Protein AF-A0A6P1D8S6-F1 (afdb_monomer_lite)

Sequence (153 aa):
MGERNWALWRLYRDDLGQPRIWPYLLAALVLIIAICGVCGLGLWGFNRVAGTTNGPGGVVDCPALSWDGQCTVTFDRRTDGATVQLAGRTVRLIGVSTETNSADFDTDSLLGWNDERFHLRVGEDYEFSGNTLELIQITPDKVILHYWPPADA

Radius of gyration: 24.69 Å; chains: 1; bounding box: 31×63×71 Å

Secondary structure (DSSP, 8-state):
--TTHHHHHHHHB-TTS-BTTHHHHHHHHHHHHHHHHHHHTTSS-B-SSTT-EEBTTEEEE--TT-TT-PEEEEEETTSTT-EEEETTEEEEEEEEETTTTEEEEEEEETTSS--EEEEEETT-EEEETTEEEEEEEE-SSEEEEEEE--TT-

pLDDT: mean 75.11, std 17.29, range [39.53, 95.38]

Structure (mmCIF, N/CA/C/O backbone):
data_AF-A0A6P1D8S6-F1
#
_entry.id   AF-A0A6P1D8S6-F1
#
loop_
_atom_site.group_PDB
_atom_site.id
_atom_site.type_symbol
_atom_site.label_atom_id
_atom_site.label_alt_id
_atom_site.label_comp_id
_atom_site.label_asym_id
_atom_site.label_entity_id
_atom_site.label_seq_id
_atom_site.pdbx_PDB_ins_code
_atom_site.Cartn_x
_atom_site.Cartn_y
_atom_site.Cartn_z
_atom_site.occupancy
_atom_site.B_iso_or_equiv
_atom_site.auth_seq_id
_atom_site.auth_comp_id
_atom_site.auth_asym_id
_atom_site.auth_atom_id
_atom_site.pdbx_PDB_model_num
ATOM 1 N N . MET A 1 1 ? -13.837 -45.745 -51.180 1.00 50.75 1 MET A N 1
ATOM 2 C CA . MET A 1 1 ? -13.001 -44.768 -50.446 1.00 50.75 1 MET A CA 1
ATOM 3 C C . MET A 1 1 ? -11.782 -44.480 -51.321 1.00 50.75 1 MET A C 1
ATOM 5 O O . MET A 1 1 ? -10.910 -45.321 -51.367 1.00 50.75 1 MET A O 1
ATOM 9 N N . GLY A 1 2 ? -11.648 -43.452 -52.153 1.00 49.34 2 GLY A N 1
ATOM 10 C CA . GLY A 1 2 ? -12.332 -42.174 -52.319 1.00 49.34 2 GLY A CA 1
ATOM 11 C C . GLY A 1 2 ? -11.252 -41.113 -52.584 1.00 49.34 2 GLY A C 1
ATOM 12 O O . GLY A 1 2 ? -10.954 -40.326 -51.693 1.00 49.34 2 GLY A O 1
ATOM 13 N N . GLU A 1 3 ? -10.626 -41.134 -53.771 1.00 54.62 3 GLU A N 1
ATOM 14 C CA . GLU A 1 3 ? -9.448 -40.323 -54.166 1.00 54.62 3 GLU A CA 1
ATOM 15 C C . GLU A 1 3 ? -9.615 -38.800 -53.986 1.00 54.62 3 GLU A C 1
ATOM 17 O O . GLU A 1 3 ? -8.636 -38.060 -53.911 1.00 54.62 3 GLU A O 1
ATOM 22 N N . ARG A 1 4 ? -10.851 -38.320 -53.814 1.00 54.59 4 ARG A N 1
ATOM 23 C CA . ARG A 1 4 ? -11.172 -36.912 -53.539 1.00 54.59 4 ARG A CA 1
ATOM 24 C C . ARG A 1 4 ? -10.614 -36.369 -52.215 1.00 54.59 4 ARG A C 1
ATOM 26 O O . ARG A 1 4 ? -10.446 -35.159 -52.101 1.00 54.59 4 ARG A O 1
ATOM 33 N N . ASN A 1 5 ? -10.277 -37.219 -51.243 1.00 57.06 5 ASN A N 1
ATOM 34 C CA . ASN A 1 5 ? -9.776 -36.756 -49.940 1.00 57.06 5 ASN A CA 1
ATOM 35 C C . ASN A 1 5 ? -8.283 -36.376 -49.942 1.00 57.06 5 ASN A C 1
ATOM 37 O O . ASN A 1 5 ? -7.834 -35.671 -49.041 1.00 57.06 5 ASN A O 1
ATOM 41 N N . TRP A 1 6 ? -7.513 -36.787 -50.955 1.00 58.12 6 TRP A N 1
ATOM 42 C CA . TRP A 1 6 ? -6.071 -36.510 -51.024 1.00 58.12 6 TRP A CA 1
ATOM 43 C C . TRP A 1 6 ? -5.743 -35.073 -51.451 1.00 58.12 6 TRP A C 1
ATOM 45 O O . TRP A 1 6 ? -4.737 -34.515 -51.012 1.00 58.12 6 TRP A O 1
ATOM 55 N N . ALA A 1 7 ? -6.602 -34.445 -52.259 1.00 59.00 7 ALA A N 1
ATOM 56 C CA . ALA A 1 7 ? -6.400 -33.069 -52.717 1.00 59.00 7 ALA A CA 1
ATOM 57 C C . ALA A 1 7 ? -6.584 -32.043 -51.584 1.00 59.00 7 ALA A C 1
ATOM 59 O O . ALA A 1 7 ? -5.803 -31.100 -51.467 1.00 59.00 7 ALA A O 1
ATOM 60 N N . LEU A 1 8 ? -7.563 -32.264 -50.700 1.00 57.47 8 LEU A N 1
ATOM 61 C CA . LEU A 1 8 ? -7.786 -31.418 -49.522 1.00 57.47 8 LEU A CA 1
ATOM 62 C C . LEU A 1 8 ? -6.645 -31.528 -48.503 1.00 57.47 8 LEU A C 1
ATOM 64 O O . LEU A 1 8 ? -6.317 -30.555 -47.831 1.00 57.47 8 LEU A O 1
ATOM 68 N N . TRP A 1 9 ? -5.996 -32.689 -48.429 1.00 55.44 9 TRP A N 1
ATOM 69 C CA . TRP A 1 9 ? -4.907 -32.926 -47.486 1.00 55.44 9 TRP A CA 1
ATOM 70 C C . TRP A 1 9 ? -3.618 -32.171 -47.845 1.00 55.44 9 TRP A C 1
ATOM 72 O O . TRP A 1 9 ? -2.913 -31.713 -46.948 1.00 55.44 9 TRP A O 1
ATOM 82 N N . ARG A 1 10 ? -3.337 -31.966 -49.143 1.00 58.00 10 ARG A N 1
ATOM 83 C CA . ARG A 1 10 ? -2.205 -31.133 -49.601 1.00 58.00 10 ARG A CA 1
ATOM 84 C C . ARG A 1 10 ? -2.434 -29.637 -49.412 1.00 58.00 10 ARG A C 1
ATOM 86 O O . ARG A 1 10 ? -1.476 -28.898 -49.252 1.00 58.00 10 ARG A O 1
ATOM 93 N N . LEU A 1 11 ? -3.685 -29.176 -49.411 1.00 55.84 11 LEU A N 1
ATOM 94 C CA . LEU A 1 11 ? -3.985 -27.763 -49.151 1.00 55.84 11 LEU A CA 1
ATOM 95 C C . LEU A 1 11 ? -3.699 -27.360 -47.697 1.00 55.84 11 LEU A C 1
ATOM 97 O O . LEU A 1 11 ? -3.511 -26.177 -47.424 1.00 55.84 11 LEU A O 1
ATOM 101 N N . TYR A 1 12 ? -3.649 -28.330 -46.779 1.00 50.38 12 TYR A N 1
ATOM 102 C CA . TYR A 1 12 ? -3.510 -28.089 -45.343 1.00 50.38 12 TYR A CA 1
ATOM 103 C C . TYR A 1 12 ? -2.078 -28.231 -44.806 1.00 50.38 12 TYR A C 1
ATOM 105 O O . TYR A 1 12 ? -1.816 -27.797 -43.685 1.00 50.38 12 TYR A O 1
ATOM 113 N N . ARG A 1 13 ? -1.155 -28.823 -45.574 1.00 53.72 13 ARG A N 1
ATOM 114 C CA . ARG A 1 13 ? 0.221 -29.125 -45.156 1.00 53.72 13 ARG A CA 1
ATOM 115 C C . ARG A 1 13 ? 1.224 -28.642 -46.191 1.00 53.72 13 ARG A C 1
ATOM 117 O O . ARG A 1 13 ? 1.073 -28.953 -47.366 1.00 53.72 13 ARG A O 1
ATOM 124 N N . ASP A 1 14 ? 2.257 -27.943 -45.739 1.00 59.09 14 ASP A N 1
ATOM 125 C CA . ASP A 1 14 ? 3.431 -27.670 -46.573 1.00 59.09 14 ASP A CA 1
ATOM 126 C C . ASP A 1 14 ? 4.323 -28.918 -46.690 1.00 59.09 14 ASP A C 1
ATOM 128 O O . ASP A 1 14 ? 4.121 -29.898 -45.966 1.00 59.09 14 ASP A O 1
ATOM 132 N N . ASP A 1 15 ? 5.326 -28.888 -47.576 1.00 59.62 15 ASP A N 1
ATOM 133 C CA . ASP A 1 15 ? 6.232 -30.017 -47.876 1.00 59.62 15 ASP A CA 1
ATOM 134 C C . ASP A 1 15 ? 6.965 -30.587 -46.640 1.00 59.62 15 ASP A C 1
ATOM 136 O O . ASP A 1 15 ? 7.456 -31.713 -46.661 1.00 59.62 15 ASP A O 1
ATOM 140 N N . LEU A 1 16 ? 6.983 -29.843 -45.527 1.00 59.81 16 LEU A N 1
ATOM 141 C CA . LEU A 1 16 ? 7.539 -30.249 -44.229 1.00 59.81 16 LEU A CA 1
ATOM 142 C C . LEU A 1 16 ? 6.519 -30.923 -43.291 1.00 59.81 16 LEU A C 1
ATOM 144 O O . LEU A 1 16 ? 6.825 -31.220 -42.139 1.00 59.81 16 LEU A O 1
ATOM 148 N N . GLY A 1 17 ? 5.285 -31.142 -43.744 1.00 61.41 17 GLY A N 1
ATOM 149 C CA . GLY A 1 17 ? 4.233 -31.782 -42.961 1.00 61.41 17 GLY A CA 1
ATOM 150 C C . GLY A 1 17 ? 3.623 -30.909 -41.856 1.00 61.41 17 GLY A C 1
ATOM 151 O O . GLY A 1 17 ? 2.809 -31.412 -41.079 1.00 61.41 17 GLY A O 1
ATOM 152 N N . GLN A 1 18 ? 3.964 -29.619 -41.794 1.00 58.44 18 GLN A N 1
ATOM 153 C CA . GLN A 1 18 ? 3.389 -28.681 -40.830 1.00 58.44 18 GLN A CA 1
ATOM 154 C C . GLN A 1 18 ? 2.091 -28.052 -41.353 1.00 58.44 18 GLN A C 1
ATOM 156 O O . GLN A 1 18 ? 1.984 -27.759 -42.548 1.00 58.44 18 GLN A O 1
ATOM 161 N N . PRO A 1 19 ? 1.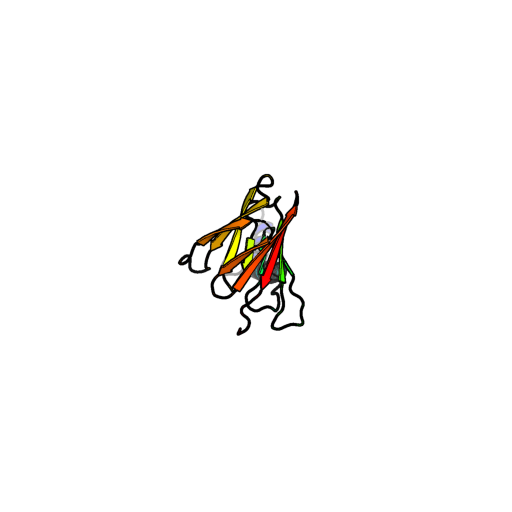084 -27.852 -40.483 1.00 60.44 19 PRO A N 1
ATOM 162 C CA . PRO A 1 19 ? -0.147 -27.191 -40.875 1.00 60.44 19 PRO A CA 1
ATOM 163 C C . PRO A 1 19 ? 0.133 -25.721 -41.215 1.00 60.44 19 PRO A C 1
ATOM 165 O O . PRO A 1 19 ? 0.686 -24.996 -40.390 1.00 60.44 19 PRO A O 1
ATOM 168 N N . ARG A 1 20 ? -0.317 -25.254 -42.389 1.00 62.94 20 ARG A N 1
ATOM 169 C CA . ARG A 1 20 ? -0.162 -23.858 -42.879 1.00 62.94 20 ARG A CA 1
ATOM 170 C C . ARG A 1 20 ? -0.671 -22.768 -41.927 1.00 62.94 20 ARG A C 1
ATOM 172 O O . ARG A 1 20 ? -0.422 -21.585 -42.134 1.00 62.94 20 ARG A O 1
ATOM 179 N N . ILE A 1 21 ? -1.403 -23.158 -40.889 1.00 67.81 21 ILE A N 1
ATOM 180 C CA . ILE A 1 21 ? -1.976 -22.275 -39.871 1.00 67.81 21 ILE A CA 1
ATOM 181 C C . ILE A 1 21 ? -0.933 -21.863 -38.812 1.00 67.81 21 ILE A C 1
ATOM 183 O O . ILE A 1 21 ? -1.118 -20.865 -38.121 1.00 67.81 21 ILE A O 1
ATOM 187 N N . TRP A 1 22 ? 0.181 -22.594 -38.700 1.00 68.31 22 TRP A N 1
ATOM 188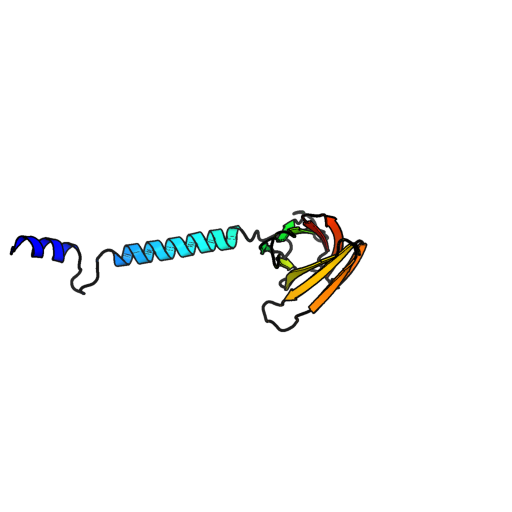 C CA . TRP A 1 22 ? 1.230 -22.367 -37.702 1.00 68.31 22 TRP A CA 1
ATOM 189 C C . TRP A 1 22 ? 1.781 -20.928 -37.634 1.00 68.31 22 TRP A C 1
ATOM 191 O O . TRP A 1 22 ? 1.829 -20.381 -36.530 1.00 68.31 22 TRP A O 1
ATOM 201 N N . PRO A 1 23 ? 2.122 -20.253 -38.754 1.00 73.81 23 PRO A N 1
ATOM 202 C CA . PRO A 1 23 ? 2.568 -18.860 -38.700 1.00 73.81 23 PRO A CA 1
ATOM 203 C C . PRO A 1 23 ? 1.482 -17.909 -38.179 1.00 73.81 23 PRO A C 1
ATOM 205 O O . PRO A 1 23 ? 1.799 -16.945 -37.488 1.00 73.81 23 PRO A O 1
ATOM 208 N N . TYR A 1 24 ? 0.203 -18.198 -38.437 1.00 75.00 24 TYR A N 1
ATOM 209 C CA . TYR A 1 24 ? -0.913 -17.388 -37.944 1.00 75.00 24 TYR A CA 1
ATOM 210 C C . TYR A 1 24 ? -1.170 -17.603 -36.450 1.00 75.00 24 TYR A C 1
ATOM 212 O O . TYR A 1 24 ? -1.476 -16.643 -35.751 1.00 75.00 24 TYR A O 1
ATOM 220 N N . LEU A 1 25 ? -1.000 -18.827 -35.939 1.00 74.69 25 LEU A N 1
ATOM 221 C CA . LEU A 1 25 ? -1.079 -19.101 -34.499 1.00 74.69 25 LEU A CA 1
ATOM 222 C C . LEU A 1 25 ? 0.069 -18.446 -33.733 1.00 74.69 25 LEU A C 1
ATOM 224 O O . LEU A 1 25 ? -0.165 -17.876 -32.674 1.00 74.69 25 LEU A O 1
ATOM 228 N N . LEU A 1 26 ? 1.288 -18.481 -34.277 1.00 75.50 26 LEU A N 1
ATOM 229 C CA . LEU A 1 26 ? 2.431 -17.785 -33.686 1.00 75.50 26 LEU A CA 1
ATOM 230 C C . LEU A 1 26 ? 2.237 -16.268 -33.716 1.00 75.50 26 LEU A C 1
ATOM 232 O O . LEU A 1 26 ? 2.451 -15.614 -32.701 1.00 75.50 26 LEU A O 1
ATOM 236 N N . ALA A 1 27 ? 1.770 -15.709 -34.835 1.00 74.81 27 ALA A N 1
ATOM 237 C CA . ALA A 1 27 ? 1.461 -14.285 -34.926 1.00 74.81 27 ALA A CA 1
ATOM 238 C C . ALA A 1 27 ? 0.342 -13.877 -33.953 1.00 74.81 27 ALA A C 1
ATOM 240 O O . ALA A 1 27 ? 0.465 -12.855 -33.285 1.00 74.81 27 ALA A O 1
ATOM 241 N N . ALA A 1 28 ? -0.712 -14.687 -33.817 1.00 74.69 28 ALA A N 1
ATOM 242 C CA . ALA A 1 28 ? -1.784 -14.452 -32.853 1.00 74.69 28 ALA A CA 1
ATOM 243 C C . ALA A 1 28 ? -1.287 -14.553 -31.404 1.00 74.69 28 ALA A C 1
ATOM 245 O O . ALA A 1 28 ? -1.643 -13.712 -30.589 1.00 74.69 28 ALA A O 1
ATOM 246 N N . LEU A 1 29 ? -0.426 -15.523 -31.083 1.00 73.38 29 LEU A N 1
ATOM 247 C CA . LEU A 1 29 ? 0.182 -15.658 -29.758 1.00 73.38 29 LEU A CA 1
ATOM 248 C C . LEU A 1 29 ? 1.084 -14.459 -29.435 1.00 73.38 29 LEU A C 1
ATOM 250 O O . LEU A 1 29 ? 0.986 -13.907 -28.347 1.00 73.38 29 LEU A O 1
ATOM 254 N N . VAL A 1 30 ? 1.918 -14.015 -30.380 1.00 73.06 30 VAL A N 1
ATOM 255 C CA . VAL A 1 30 ? 2.767 -12.822 -30.222 1.00 73.06 30 VAL A CA 1
ATOM 256 C C . VAL A 1 30 ? 1.915 -11.564 -30.072 1.00 73.06 30 VAL A C 1
ATOM 258 O O . VAL A 1 30 ? 2.223 -10.732 -29.228 1.00 73.06 30 VAL A O 1
ATOM 261 N N . LEU A 1 31 ? 0.818 -11.436 -30.824 1.00 71.00 31 LEU A N 1
ATOM 262 C CA . LEU A 1 31 ? -0.114 -10.319 -30.693 1.00 71.00 31 LEU A CA 1
ATOM 263 C C . LEU A 1 31 ? -0.845 -10.352 -29.343 1.00 71.00 31 LEU A C 1
ATOM 265 O O . LEU A 1 31 ? -0.992 -9.313 -28.719 1.00 71.00 31 LEU A O 1
ATOM 269 N N . ILE A 1 32 ? -1.256 -11.527 -28.859 1.00 68.75 32 ILE A N 1
ATOM 270 C CA . ILE A 1 32 ? -1.867 -11.692 -27.533 1.00 68.75 32 ILE A CA 1
ATOM 271 C C . ILE A 1 32 ? -0.847 -11.386 -26.439 1.00 68.75 32 ILE A C 1
ATOM 273 O O . ILE A 1 32 ? -1.194 -10.697 -25.498 1.00 68.75 32 ILE A O 1
ATOM 277 N N . ILE A 1 33 ? 0.411 -11.812 -26.559 1.00 65.56 33 ILE A N 1
ATOM 278 C CA . ILE A 1 33 ? 1.470 -11.467 -25.598 1.00 65.56 33 ILE A CA 1
ATOM 279 C C . ILE A 1 33 ? 1.809 -9.975 -25.671 1.00 65.56 33 ILE A C 1
ATOM 281 O O . ILE A 1 33 ? 2.054 -9.368 -24.639 1.00 65.56 33 ILE A O 1
ATOM 285 N N . ALA A 1 34 ? 1.786 -9.352 -26.849 1.00 57.75 34 ALA A N 1
ATOM 286 C CA . ALA A 1 34 ? 2.010 -7.917 -26.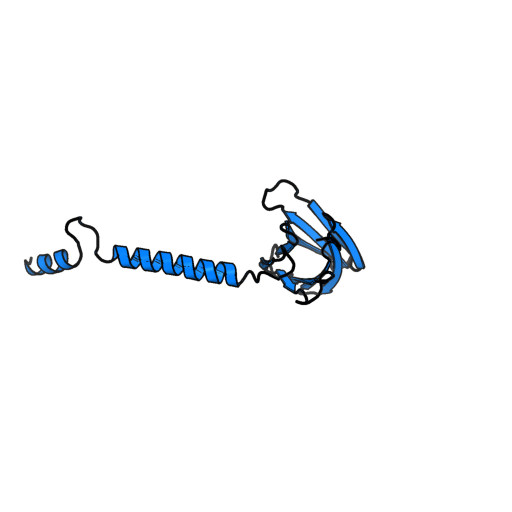996 1.00 57.75 34 ALA A CA 1
ATOM 287 C C . ALA A 1 34 ? 0.829 -7.103 -26.450 1.00 57.75 34 ALA A C 1
ATOM 289 O O . ALA A 1 34 ? 1.042 -6.130 -25.742 1.00 57.75 34 ALA A O 1
ATOM 290 N N . ILE A 1 35 ? -0.414 -7.518 -26.703 1.00 60.31 35 ILE A N 1
ATOM 291 C CA . ILE A 1 35 ? -1.621 -6.861 -26.188 1.00 60.31 35 ILE A CA 1
ATOM 292 C C . ILE A 1 35 ? -1.772 -7.129 -24.690 1.00 60.31 35 ILE A C 1
ATOM 294 O O . ILE A 1 35 ? -2.010 -6.194 -23.950 1.00 60.31 35 ILE A O 1
ATOM 298 N N . CYS A 1 36 ? -1.565 -8.349 -24.195 1.00 50.06 36 CYS A N 1
ATOM 299 C CA . CYS A 1 36 ? -1.551 -8.650 -22.760 1.00 50.06 36 CYS A CA 1
ATOM 300 C C . CYS A 1 36 ? -0.306 -8.104 -22.059 1.00 50.06 36 CYS A C 1
ATOM 302 O O . CYS A 1 36 ? -0.379 -7.827 -20.875 1.00 50.06 36 CYS A O 1
ATOM 304 N N . GLY A 1 37 ? 0.812 -7.904 -22.751 1.00 46.03 37 GLY A N 1
ATOM 305 C CA . GLY A 1 37 ? 1.982 -7.201 -22.229 1.00 46.03 37 GLY A CA 1
ATOM 306 C C . GLY A 1 37 ? 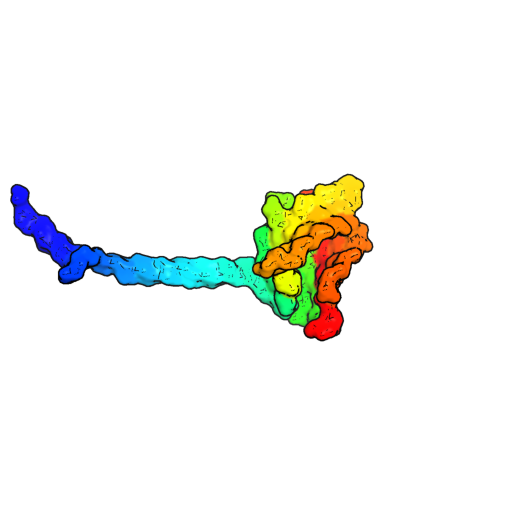1.718 -5.703 -22.127 1.00 46.03 37 GLY A C 1
ATOM 307 O O . GLY A 1 37 ? 2.035 -5.096 -21.120 1.00 46.03 37 GLY A O 1
ATOM 308 N N . VAL A 1 38 ? 1.038 -5.110 -23.109 1.00 47.81 38 VAL A N 1
ATOM 309 C CA . VAL A 1 38 ? 0.656 -3.688 -23.107 1.00 47.81 38 VAL A CA 1
ATOM 310 C C . VAL A 1 38 ? -0.572 -3.415 -22.221 1.00 47.81 38 VAL A C 1
ATOM 312 O O . VAL A 1 38 ? -0.661 -2.351 -21.624 1.00 47.81 38 VAL A O 1
ATOM 315 N N . CYS A 1 39 ? -1.486 -4.370 -22.034 1.00 45.88 39 CYS A N 1
ATOM 316 C CA . CYS A 1 39 ? -2.621 -4.273 -21.104 1.00 45.88 39 CYS A CA 1
ATOM 317 C C . CYS A 1 39 ? -2.245 -4.722 -19.684 1.00 45.88 39 CYS A C 1
ATOM 319 O O . CYS A 1 39 ? -2.727 -4.155 -18.709 1.00 45.88 39 CYS A O 1
ATOM 321 N N . GLY A 1 40 ? -1.335 -5.686 -19.561 1.00 41.12 40 GLY A N 1
ATOM 322 C CA . GLY A 1 40 ? -0.716 -6.123 -18.311 1.00 41.12 40 GLY A CA 1
ATOM 323 C C . GLY A 1 40 ? 0.386 -5.188 -17.822 1.00 41.12 40 GLY A C 1
ATOM 324 O O . GLY A 1 40 ? 0.804 -5.339 -16.688 1.00 41.12 40 GLY A O 1
ATOM 325 N N . LEU A 1 41 ? 0.805 -4.205 -18.628 1.00 46.09 41 LEU A N 1
ATOM 326 C CA . LEU A 1 41 ? 1.583 -3.029 -18.208 1.00 46.09 41 LEU A CA 1
ATOM 327 C C . LEU A 1 41 ? 0.759 -1.727 -18.259 1.00 46.09 41 LEU A C 1
ATOM 329 O O . LEU A 1 41 ? 1.218 -0.698 -17.786 1.00 46.09 41 LEU A O 1
ATOM 333 N N . GLY A 1 42 ? -0.459 -1.756 -18.809 1.00 39.53 42 GLY A N 1
ATOM 334 C CA . GLY A 1 42 ? -1.362 -0.600 -18.909 1.00 39.53 42 GLY A CA 1
ATOM 335 C C . GLY A 1 42 ? -2.347 -0.460 -17.743 1.00 39.53 42 GLY A C 1
ATOM 336 O O . GLY A 1 42 ? -2.922 0.606 -17.556 1.00 39.53 42 GLY A O 1
ATOM 337 N N . LEU A 1 43 ? -2.524 -1.516 -16.940 1.00 43.66 43 LEU A N 1
ATOM 338 C CA . LEU A 1 43 ? -3.180 -1.458 -15.621 1.00 43.66 43 LEU A CA 1
ATOM 339 C C . LEU A 1 43 ? -2.204 -1.112 -14.484 1.00 43.66 43 LEU A C 1
ATOM 341 O O . LEU A 1 43 ? -2.628 -0.766 -13.384 1.00 43.66 43 LEU A O 1
ATOM 345 N N . TRP A 1 44 ? -0.906 -1.135 -14.779 1.00 42.28 44 TRP A N 1
ATOM 346 C CA . TRP A 1 44 ? 0.165 -0.640 -13.925 1.00 42.28 44 TRP A CA 1
ATOM 347 C C . TRP A 1 44 ? 0.459 0.780 -14.386 1.00 42.28 44 TRP A C 1
ATOM 349 O O . TRP A 1 44 ? 1.397 1.028 -15.138 1.00 42.28 44 TRP A O 1
ATOM 359 N N . GLY A 1 45 ? -0.424 1.714 -14.027 1.00 43.59 45 GLY A N 1
ATOM 360 C CA . GLY A 1 45 ? -0.173 3.129 -14.263 1.00 43.59 45 GLY A CA 1
ATOM 361 C C . GLY A 1 45 ? 1.171 3.485 -13.637 1.00 43.59 45 GLY A C 1
ATOM 362 O O . GLY A 1 45 ? 1.279 3.522 -12.415 1.00 43.59 45 GLY A O 1
ATOM 363 N N . PHE A 1 46 ? 2.195 3.681 -14.468 1.00 43.06 46 PHE A N 1
ATOM 364 C CA . PHE A 1 46 ? 3.464 4.249 -14.041 1.00 43.06 46 PHE A CA 1
ATOM 365 C C . PHE A 1 46 ? 3.161 5.659 -13.547 1.00 43.06 46 PHE A C 1
ATOM 367 O O . PHE A 1 46 ? 3.015 6.592 -14.345 1.00 43.06 46 PHE A O 1
ATOM 374 N N . ASN A 1 47 ? 2.996 5.808 -12.236 1.00 46.12 47 ASN A N 1
ATOM 375 C CA . ASN A 1 47 ? 2.911 7.126 -11.645 1.00 46.12 47 ASN A CA 1
ATOM 376 C C . ASN A 1 47 ? 4.282 7.786 -11.805 1.00 46.12 47 ASN A C 1
ATOM 378 O O . ASN A 1 47 ? 5.320 7.143 -11.661 1.00 46.12 47 ASN A O 1
ATOM 382 N N . ARG A 1 48 ? 4.301 9.073 -12.166 1.00 44.50 48 ARG A N 1
ATOM 383 C CA . ARG A 1 48 ? 5.550 9.796 -12.473 1.00 44.50 48 ARG A CA 1
ATOM 384 C C . ARG A 1 48 ? 6.430 10.060 -11.248 1.00 44.50 48 ARG A C 1
ATOM 386 O O . ARG A 1 48 ? 7.553 10.519 -11.427 1.00 44.50 48 ARG A O 1
ATOM 393 N N . VAL A 1 49 ? 5.954 9.754 -10.040 1.00 51.91 49 VAL A N 1
ATOM 394 C CA . VAL A 1 49 ? 6.817 9.646 -8.860 1.00 51.91 49 VAL A CA 1
ATOM 395 C C . VAL A 1 49 ? 7.636 8.372 -9.026 1.00 51.91 49 VAL A C 1
ATOM 397 O O . VAL A 1 49 ? 7.083 7.267 -9.020 1.00 51.91 49 VAL A O 1
ATOM 400 N N . ALA A 1 50 ? 8.935 8.551 -9.277 1.00 54.75 50 ALA A N 1
ATOM 401 C CA . ALA A 1 50 ? 9.867 7.495 -9.642 1.00 54.75 50 ALA A CA 1
ATOM 402 C C . ALA A 1 50 ? 9.716 6.273 -8.716 1.00 54.75 50 ALA A C 1
ATOM 404 O O . ALA A 1 50 ? 10.031 6.324 -7.532 1.00 54.75 50 ALA A O 1
ATOM 405 N N . GLY A 1 51 ? 9.212 5.163 -9.264 1.00 64.38 51 GLY A N 1
ATOM 406 C CA . GLY A 1 51 ? 9.142 3.880 -8.559 1.00 64.38 51 GLY A CA 1
ATOM 407 C C . GLY A 1 51 ? 7.833 3.569 -7.829 1.00 64.38 51 GLY A C 1
ATOM 408 O O . GLY A 1 51 ? 7.829 2.625 -7.034 1.00 64.38 51 GLY A O 1
ATOM 409 N N . THR A 1 52 ? 6.743 4.303 -8.092 1.00 72.94 52 THR A N 1
ATOM 410 C CA . THR A 1 52 ? 5.400 3.936 -7.608 1.00 72.94 52 THR A CA 1
ATOM 411 C C . THR A 1 52 ? 4.531 3.283 -8.691 1.00 72.94 52 THR A C 1
ATOM 413 O O . THR A 1 52 ? 4.482 3.754 -9.830 1.00 72.94 52 THR A O 1
ATOM 416 N N . THR A 1 53 ? 3.819 2.208 -8.336 1.00 78.62 53 THR A N 1
ATOM 417 C CA . THR A 1 53 ? 2.958 1.464 -9.269 1.00 78.62 53 THR A CA 1
ATOM 418 C C . THR A 1 53 ? 1.742 0.864 -8.558 1.00 78.62 53 THR A C 1
ATOM 420 O O . THR A 1 53 ? 1.850 0.370 -7.438 1.00 78.62 53 THR A O 1
ATOM 423 N N . ASN A 1 54 ? 0.580 0.865 -9.214 1.00 85.06 54 ASN A N 1
ATOM 424 C CA . ASN A 1 54 ? -0.629 0.201 -8.705 1.00 85.06 54 ASN A CA 1
ATOM 425 C C . ASN A 1 54 ? -0.470 -1.318 -8.715 1.00 85.06 54 ASN A C 1
ATOM 427 O O . ASN A 1 54 ? 0.110 -1.849 -9.653 1.00 85.06 54 ASN A O 1
ATOM 431 N N . GLY A 1 55 ? -1.039 -2.010 -7.732 1.00 84.88 55 GLY A N 1
ATOM 432 C CA . GLY A 1 55 ? -1.094 -3.472 -7.687 1.00 84.88 55 GLY A CA 1
ATOM 433 C C . GLY A 1 55 ? -2.526 -3.984 -7.504 1.00 84.88 55 GLY A C 1
ATOM 434 O O . GLY A 1 55 ? -3.484 -3.205 -7.505 1.00 84.88 55 GLY A O 1
ATOM 435 N N . PRO A 1 56 ? -2.727 -5.307 -7.372 1.00 86.06 56 PRO A N 1
ATOM 436 C CA . PRO A 1 56 ? -4.035 -5.876 -7.064 1.00 86.06 56 PRO A CA 1
ATOM 437 C C . PRO A 1 56 ? -4.648 -5.221 -5.824 1.00 86.06 56 PRO A C 1
ATOM 439 O O . PRO A 1 56 ? -4.035 -5.218 -4.764 1.00 86.06 56 PRO A O 1
ATOM 442 N N . GLY A 1 57 ? -5.844 -4.642 -5.955 1.00 87.00 57 GLY A N 1
ATOM 443 C CA . GLY A 1 57 ? -6.542 -3.988 -4.844 1.00 87.00 57 GLY A CA 1
ATOM 444 C C . GLY A 1 57 ? -5.845 -2.748 -4.279 1.00 87.00 57 GLY A C 1
ATOM 445 O O . GLY A 1 57 ? -6.328 -2.209 -3.293 1.00 87.00 57 GLY A O 1
ATOM 446 N N . GLY A 1 58 ? -4.740 -2.280 -4.861 1.00 88.75 58 GLY A N 1
ATOM 447 C CA . GLY A 1 58 ? -3.994 -1.124 -4.380 1.00 88.75 58 GLY A CA 1
ATOM 448 C C . GLY A 1 58 ? -3.817 -0.074 -5.468 1.00 88.75 58 GLY A C 1
ATOM 449 O O . GLY A 1 58 ? -3.440 -0.373 -6.601 1.00 88.75 58 GLY A O 1
ATOM 450 N N . VAL A 1 59 ? -4.084 1.179 -5.121 1.00 89.75 59 VAL A N 1
ATOM 451 C CA . VAL A 1 59 ? -3.993 2.323 -6.026 1.00 89.75 59 VAL A CA 1
ATOM 452 C C . VAL A 1 59 ? -3.136 3.398 -5.383 1.00 89.75 59 VAL A C 1
ATOM 454 O O . VAL A 1 59 ? -3.370 3.782 -4.242 1.00 89.75 59 VAL A O 1
ATOM 457 N N . VAL A 1 60 ? -2.165 3.899 -6.132 1.00 87.81 60 VAL A N 1
ATOM 458 C CA . VAL A 1 60 ? -1.367 5.072 -5.795 1.00 87.81 60 VAL A CA 1
ATOM 459 C C . VAL A 1 60 ? -1.830 6.210 -6.696 1.00 87.81 60 VAL A C 1
ATOM 461 O O . VAL A 1 60 ? -1.880 6.056 -7.915 1.00 87.81 60 VAL A O 1
ATOM 464 N N . ASP A 1 61 ? -2.165 7.350 -6.107 1.00 86.81 61 ASP A N 1
ATOM 465 C CA . ASP A 1 61 ? -2.513 8.580 -6.812 1.00 86.81 61 ASP A CA 1
ATOM 466 C C . ASP A 1 61 ? -1.551 9.689 -6.385 1.00 86.81 61 ASP A C 1
ATOM 468 O O . ASP A 1 61 ? -1.494 10.055 -5.211 1.00 86.81 61 ASP A O 1
ATOM 472 N N . CYS A 1 62 ? -0.754 10.184 -7.329 1.00 79.81 62 CYS A N 1
ATOM 473 C CA . CYS A 1 62 ? 0.268 11.188 -7.075 1.00 79.81 62 CYS A CA 1
ATOM 474 C C . CYS A 1 62 ? -0.055 12.453 -7.881 1.00 79.81 62 CYS A C 1
ATOM 476 O O . CYS A 1 62 ? -0.221 12.372 -9.104 1.00 79.81 62 CYS A O 1
ATOM 478 N N . PRO A 1 63 ? -0.090 13.641 -7.254 1.00 69.12 63 PRO A N 1
ATOM 479 C CA . PRO A 1 63 ? -0.253 14.886 -7.983 1.00 69.12 63 PRO A CA 1
ATOM 480 C C . PRO A 1 63 ? 0.935 15.085 -8.934 1.00 69.12 63 PRO A C 1
ATOM 482 O O . PRO A 1 63 ? 2.097 15.043 -8.542 1.00 69.12 63 PRO A O 1
ATOM 485 N N . ALA A 1 64 ? 0.639 15.324 -10.211 1.00 56.53 64 ALA A N 1
ATOM 486 C CA . ALA A 1 64 ? 1.610 15.301 -11.308 1.00 56.53 64 ALA A CA 1
ATOM 487 C C . ALA A 1 64 ? 2.701 16.403 -11.279 1.00 56.53 64 ALA A C 1
ATOM 489 O O . ALA A 1 64 ? 3.455 16.513 -12.246 1.00 56.53 64 ALA A O 1
ATOM 490 N N . LEU A 1 65 ? 2.756 17.258 -10.248 1.00 47.47 65 LEU A N 1
ATOM 491 C CA . LEU A 1 65 ? 3.406 18.576 -10.320 1.00 47.47 65 LEU A CA 1
ATOM 492 C C . LEU A 1 65 ? 4.247 19.013 -9.110 1.00 47.47 65 LEU A C 1
ATOM 494 O O . LEU A 1 65 ? 4.618 20.184 -9.052 1.00 47.47 65 LEU A O 1
ATOM 498 N N . SER A 1 66 ? 4.624 18.138 -8.181 1.00 45.75 66 SER A N 1
ATOM 499 C CA . SER A 1 66 ? 5.553 18.549 -7.118 1.00 45.75 66 SER A CA 1
ATOM 500 C C . SER A 1 66 ? 6.621 17.502 -6.855 1.00 45.75 66 SER A C 1
ATOM 502 O O . SER A 1 66 ? 6.312 16.336 -6.638 1.00 45.75 66 SER A O 1
ATOM 504 N N . TRP A 1 67 ? 7.874 17.958 -6.851 1.00 49.09 67 TRP A N 1
ATOM 505 C CA . TRP A 1 67 ? 9.025 17.213 -6.334 1.00 49.09 67 TRP A CA 1
ATOM 506 C C . TRP A 1 67 ? 8.808 16.783 -4.871 1.00 49.09 67 TRP A C 1
ATOM 508 O O . TRP A 1 67 ? 9.219 15.696 -4.499 1.00 49.09 67 TRP A O 1
ATOM 518 N N . ASP A 1 68 ? 8.028 17.555 -4.106 1.00 55.59 68 ASP A N 1
ATOM 519 C CA . ASP A 1 68 ? 7.584 17.235 -2.737 1.00 55.59 68 ASP A CA 1
ATOM 520 C C . ASP A 1 68 ? 6.247 16.456 -2.693 1.00 55.59 68 ASP A C 1
ATOM 522 O O . ASP A 1 68 ? 5.531 16.460 -1.691 1.00 55.59 68 ASP A O 1
ATOM 526 N N . GLY A 1 69 ? 5.823 15.882 -3.825 1.00 63.91 69 GLY A N 1
ATOM 527 C CA . GLY A 1 69 ? 4.457 15.420 -4.060 1.00 63.91 69 GLY A CA 1
ATOM 528 C C . GLY A 1 69 ? 4.048 14.226 -3.226 1.00 63.91 69 GLY A C 1
ATOM 529 O O . GLY A 1 69 ? 4.229 13.083 -3.632 1.00 63.91 69 GLY A O 1
ATOM 530 N N . GLN A 1 70 ? 3.406 14.523 -2.103 1.00 82.88 70 GLN A N 1
ATOM 531 C CA . GLN A 1 70 ? 2.596 13.587 -1.343 1.00 82.88 70 GLN A CA 1
ATOM 532 C C . GLN A 1 70 ? 1.649 12.817 -2.269 1.00 82.88 70 GLN A C 1
ATOM 534 O O . GLN A 1 70 ? 0.804 13.413 -2.941 1.00 82.88 70 GLN A O 1
ATOM 539 N N . CYS A 1 71 ? 1.756 11.494 -2.272 1.00 86.31 71 CYS A N 1
ATOM 540 C CA . CYS A 1 71 ? 0.809 10.615 -2.938 1.00 86.31 71 CYS A CA 1
ATOM 541 C C . CYS A 1 71 ? -0.223 10.093 -1.943 1.00 86.31 71 CYS A C 1
ATOM 543 O O . CYS A 1 71 ? 0.083 9.820 -0.782 1.00 86.31 71 CYS A O 1
ATOM 545 N N . THR A 1 72 ? -1.442 9.880 -2.416 1.00 90.88 72 THR A N 1
ATOM 546 C CA . THR A 1 72 ? -2.448 9.114 -1.691 1.00 90.88 72 THR A CA 1
ATOM 547 C C . THR A 1 72 ? -2.368 7.658 -2.129 1.00 90.88 72 THR A C 1
ATOM 549 O O . THR A 1 72 ? -2.511 7.337 -3.306 1.00 90.88 72 THR A O 1
ATOM 552 N N . VAL A 1 73 ? -2.164 6.759 -1.175 1.00 92.06 73 VAL A N 1
ATOM 553 C CA . VAL A 1 73 ? -2.165 5.312 -1.389 1.00 92.06 73 VAL A CA 1
ATOM 554 C C . VAL A 1 73 ? -3.454 4.750 -0.815 1.00 92.06 73 VAL A C 1
ATOM 556 O O . VAL A 1 73 ? -3.797 5.003 0.334 1.00 92.06 73 VAL A O 1
ATOM 559 N N . THR A 1 74 ? -4.191 3.988 -1.609 1.00 94.12 74 THR A N 1
ATOM 560 C CA . THR A 1 74 ? -5.454 3.374 -1.207 1.00 94.12 74 THR A CA 1
ATOM 561 C C . THR A 1 74 ? -5.388 1.873 -1.419 1.00 94.12 74 THR A C 1
ATOM 563 O O . THR A 1 74 ? -5.172 1.422 -2.539 1.00 94.12 74 THR A O 1
ATOM 566 N N . PHE A 1 75 ? -5.657 1.105 -0.371 1.00 93.06 75 PHE A N 1
ATOM 567 C CA . PHE A 1 75 ? -5.861 -0.338 -0.445 1.00 93.06 75 PHE A CA 1
ATOM 568 C C . PHE A 1 75 ? -7.345 -0.672 -0.283 1.00 93.06 75 PHE A C 1
ATOM 570 O O . PHE A 1 75 ? -8.003 -0.179 0.633 1.00 93.06 75 PHE A O 1
ATOM 577 N N . ASP A 1 76 ? -7.868 -1.528 -1.152 1.00 93.38 76 ASP A N 1
ATOM 578 C CA . ASP A 1 76 ? -9.190 -2.135 -1.062 1.00 93.38 76 ASP A CA 1
ATOM 579 C C . ASP A 1 76 ? -9.133 -3.341 -0.120 1.00 93.38 76 ASP A C 1
ATOM 581 O O . ASP A 1 76 ? -8.486 -4.350 -0.401 1.00 93.38 76 ASP A O 1
ATOM 585 N N . ARG A 1 77 ? -9.860 -3.249 0.995 1.00 90.69 77 ARG A N 1
ATOM 586 C CA . ARG A 1 77 ? -9.914 -4.288 2.032 1.00 90.69 77 ARG A CA 1
ATOM 587 C C . ARG A 1 77 ? -10.621 -5.559 1.577 1.00 90.69 77 ARG A C 1
ATOM 589 O O . ARG A 1 77 ? -10.510 -6.585 2.240 1.00 90.69 77 ARG A O 1
ATOM 596 N N . ARG A 1 78 ? -11.390 -5.493 0.489 1.00 89.75 78 ARG A N 1
ATOM 597 C CA . ARG A 1 78 ? -12.091 -6.648 -0.086 1.00 89.75 78 ARG A CA 1
ATOM 598 C C . ARG A 1 78 ? -11.170 -7.496 -0.958 1.00 89.75 78 ARG A C 1
ATOM 600 O O . ARG A 1 78 ? -11.546 -8.607 -1.323 1.00 89.75 78 ARG A O 1
ATOM 607 N N . THR A 1 79 ? -9.990 -6.979 -1.297 1.00 88.12 79 THR A N 1
ATOM 608 C CA . THR A 1 79 ? -8.971 -7.714 -2.041 1.00 88.12 79 THR A CA 1
ATOM 609 C C . THR A 1 79 ? -7.987 -8.335 -1.061 1.00 88.12 79 THR A C 1
ATOM 611 O O . THR A 1 79 ? -7.270 -7.625 -0.358 1.00 88.12 79 THR A O 1
ATOM 614 N N . ASP A 1 80 ? -7.949 -9.665 -1.020 1.00 84.56 80 ASP A N 1
ATOM 615 C CA . ASP A 1 80 ? -6.976 -10.380 -0.199 1.00 84.56 80 ASP A CA 1
ATOM 616 C C . ASP A 1 80 ? -5.550 -10.116 -0.704 1.00 84.56 80 ASP A C 1
ATOM 618 O O . ASP A 1 80 ? -5.270 -10.216 -1.902 1.00 84.56 80 ASP A O 1
ATOM 622 N N . GLY A 1 81 ? -4.663 -9.740 0.219 1.00 82.69 81 GLY A N 1
ATOM 623 C CA . GLY A 1 81 ? -3.278 -9.391 -0.076 1.00 82.69 81 GLY A CA 1
ATOM 624 C C . GLY A 1 81 ? -3.116 -8.191 -1.011 1.00 82.69 81 GLY A C 1
ATOM 625 O O . GLY A 1 81 ? -2.235 -8.235 -1.868 1.00 82.69 81 GLY A O 1
ATOM 626 N N . ALA A 1 82 ? -3.946 -7.150 -0.874 1.00 88.75 82 ALA A N 1
ATOM 627 C CA . ALA A 1 82 ? -3.855 -5.946 -1.697 1.00 88.75 82 ALA A CA 1
ATOM 628 C C . ALA A 1 82 ? -2.436 -5.343 -1.686 1.00 88.75 82 ALA A C 1
ATOM 630 O O . ALA A 1 82 ? -1.836 -5.203 -0.617 1.00 88.75 82 ALA A O 1
ATOM 631 N N . THR A 1 83 ? -1.897 -4.968 -2.852 1.00 91.56 83 THR A N 1
ATOM 632 C CA . THR A 1 83 ? -0.526 -4.446 -2.973 1.00 91.56 83 THR A CA 1
ATOM 633 C C . THR A 1 83 ? -0.424 -3.147 -3.757 1.00 91.56 83 THR A C 1
ATOM 635 O O . THR A 1 83 ? -1.220 -2.859 -4.648 1.00 91.56 83 THR A O 1
ATOM 638 N N . VAL A 1 84 ? 0.626 -2.390 -3.457 1.00 89.81 84 VAL A N 1
ATOM 639 C CA . VAL A 1 84 ? 1.149 -1.300 -4.285 1.00 89.81 84 VAL A CA 1
ATOM 640 C C . VAL A 1 84 ? 2.664 -1.411 -4.342 1.00 89.81 84 VAL A C 1
ATOM 642 O O . VAL A 1 84 ? 3.283 -2.011 -3.467 1.00 89.81 84 VAL A O 1
ATOM 645 N N . GLN A 1 85 ? 3.278 -0.815 -5.350 1.00 86.50 85 GLN A N 1
ATOM 646 C CA . GLN A 1 85 ? 4.716 -0.618 -5.384 1.00 86.50 85 GLN A CA 1
ATOM 647 C C . GLN A 1 85 ? 5.023 0.824 -4.987 1.00 86.50 85 GLN A C 1
ATOM 649 O O . GLN A 1 85 ? 4.421 1.737 -5.547 1.00 86.50 85 GLN A O 1
ATOM 654 N N . LEU A 1 86 ? 5.932 1.028 -4.035 1.00 85.12 86 LEU A N 1
ATOM 655 C CA . LEU A 1 86 ? 6.399 2.337 -3.577 1.00 85.12 86 LEU A CA 1
ATOM 656 C C . LEU A 1 86 ? 7.926 2.335 -3.529 1.00 85.12 86 LEU A C 1
ATOM 658 O O . LEU A 1 86 ? 8.517 1.439 -2.925 1.00 85.12 86 LEU A O 1
ATOM 662 N N . ALA A 1 87 ? 8.566 3.301 -4.192 1.00 77.38 87 ALA A N 1
ATOM 663 C CA . ALA A 1 87 ? 10.025 3.390 -4.320 1.00 77.38 87 ALA A CA 1
ATOM 664 C C . ALA A 1 87 ? 10.706 2.044 -4.674 1.00 77.38 87 ALA A C 1
ATOM 666 O O . ALA A 1 87 ? 11.739 1.676 -4.115 1.00 77.38 87 ALA A O 1
ATOM 667 N N . GLY A 1 88 ? 10.106 1.260 -5.578 1.00 75.44 88 GLY A N 1
ATOM 668 C CA . GLY A 1 88 ? 10.644 -0.039 -6.006 1.00 75.44 88 GLY A CA 1
ATOM 669 C C . GLY A 1 88 ? 10.438 -1.207 -5.027 1.00 75.44 88 GLY A C 1
ATOM 670 O O . GLY A 1 88 ? 10.852 -2.326 -5.339 1.00 75.44 88 GLY A O 1
ATOM 671 N N . ARG A 1 89 ? 9.762 -0.995 -3.893 1.00 80.75 89 ARG A N 1
ATOM 672 C CA . ARG A 1 89 ? 9.343 -2.046 -2.948 1.00 80.75 89 ARG A CA 1
ATOM 673 C C . ARG A 1 89 ? 7.859 -2.349 -3.097 1.00 80.75 89 ARG A C 1
ATOM 675 O O . ARG A 1 89 ? 7.073 -1.444 -3.353 1.00 80.75 89 ARG A O 1
ATOM 682 N N . THR A 1 90 ? 7.466 -3.602 -2.917 1.00 87.44 90 THR A N 1
ATOM 683 C CA . THR A 1 90 ? 6.051 -3.987 -2.887 1.00 87.44 90 THR A CA 1
ATOM 684 C C . THR A 1 90 ? 5.542 -3.854 -1.463 1.00 87.44 90 THR A C 1
ATOM 686 O O . THR A 1 90 ? 6.007 -4.577 -0.594 1.00 87.44 90 THR A O 1
ATOM 689 N N . VAL A 1 91 ? 4.583 -2.968 -1.218 1.00 90.06 91 VAL A N 1
ATOM 690 C CA . VAL A 1 91 ? 3.873 -2.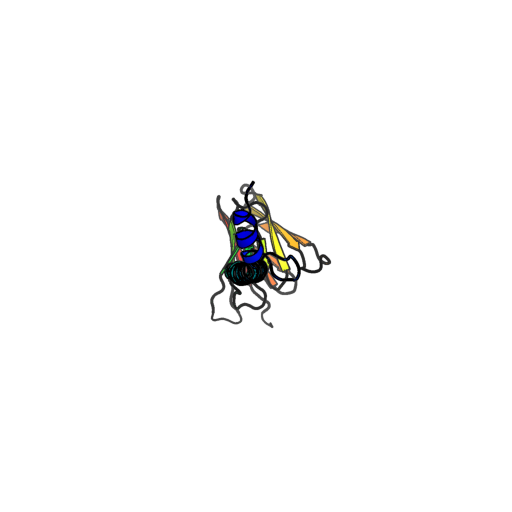865 0.060 1.00 90.06 91 VAL A CA 1
ATOM 691 C C . VAL A 1 91 ? 2.562 -3.624 -0.052 1.00 90.06 91 VAL A C 1
ATOM 693 O O . VAL A 1 91 ? 1.767 -3.376 -0.960 1.00 90.06 91 VAL A O 1
ATOM 696 N N . ARG A 1 92 ? 2.333 -4.555 0.867 1.00 91.94 92 ARG A N 1
ATOM 697 C CA . ARG A 1 92 ? 1.156 -5.418 0.929 1.00 91.94 92 ARG A CA 1
ATOM 698 C C . ARG A 1 92 ? 0.386 -5.161 2.211 1.00 91.94 92 ARG A C 1
ATOM 700 O O . ARG A 1 92 ? 0.965 -5.195 3.291 1.00 91.94 92 ARG A O 1
ATOM 707 N N . LEU A 1 93 ? -0.924 -4.990 2.096 1.00 92.62 93 LEU A N 1
ATOM 708 C CA . LEU A 1 93 ? -1.828 -4.994 3.238 1.00 92.62 93 LEU A CA 1
ATOM 709 C C . LEU A 1 93 ? -2.085 -6.444 3.678 1.00 92.62 93 LEU A C 1
ATOM 711 O O . LEU A 1 93 ? -2.576 -7.248 2.885 1.00 92.62 93 LEU A O 1
ATOM 715 N N . ILE A 1 94 ? -1.757 -6.773 4.930 1.00 93.38 94 ILE A N 1
ATOM 716 C CA . ILE A 1 94 ? -1.897 -8.137 5.479 1.00 93.38 94 ILE A CA 1
ATOM 717 C C . ILE A 1 94 ? -2.932 -8.237 6.604 1.00 93.38 94 ILE A C 1
ATOM 719 O O . ILE A 1 94 ? -3.460 -9.318 6.854 1.00 93.38 94 ILE A O 1
ATOM 723 N N . GLY A 1 95 ? -3.249 -7.126 7.270 1.00 91.75 95 GLY A N 1
ATOM 724 C CA . GLY A 1 95 ? -4.193 -7.106 8.382 1.00 91.75 95 GLY A CA 1
ATOM 725 C C . GLY A 1 95 ? -4.795 -5.725 8.595 1.00 91.75 95 GLY A C 1
ATOM 726 O O . GLY A 1 95 ? -4.154 -4.708 8.346 1.00 91.75 95 GLY A O 1
ATOM 727 N N . VAL A 1 96 ? -6.051 -5.680 9.039 1.00 93.62 96 VAL A N 1
ATOM 728 C CA . VAL A 1 96 ? -6.727 -4.436 9.427 1.00 93.62 96 VAL A CA 1
ATOM 729 C C . VAL A 1 96 ? -7.543 -4.691 10.680 1.00 93.62 96 VAL A C 1
ATOM 731 O O . VAL A 1 96 ? -8.395 -5.579 10.697 1.00 93.62 96 VAL A O 1
ATOM 734 N N . SER A 1 97 ? -7.338 -3.860 11.694 1.00 92.94 97 SER A N 1
ATOM 735 C CA . SER A 1 97 ? -8.116 -3.855 12.924 1.00 92.94 97 SER A CA 1
ATOM 736 C C . SER A 1 97 ? -8.895 -2.550 13.040 1.00 92.94 97 SER A C 1
ATOM 738 O O . SER A 1 97 ? -8.334 -1.470 13.230 1.00 92.94 97 SER A O 1
ATOM 740 N N . THR A 1 98 ? -10.221 -2.646 12.942 1.00 86.81 98 THR A N 1
ATOM 741 C CA . THR A 1 98 ? -11.120 -1.499 13.140 1.00 86.81 98 THR A CA 1
ATOM 742 C C . THR A 1 98 ? -11.293 -1.133 14.611 1.00 86.81 98 THR A C 1
ATOM 744 O O . THR A 1 98 ? -11.662 -0.005 14.907 1.00 86.81 98 THR A O 1
ATOM 747 N N . GLU A 1 99 ? -11.035 -2.058 15.540 1.00 88.56 99 GLU A N 1
ATOM 748 C CA . GLU A 1 99 ? -11.128 -1.786 16.982 1.00 88.56 99 GLU A CA 1
ATOM 749 C C . GLU A 1 99 ? -9.987 -0.887 17.459 1.00 88.56 99 GLU A C 1
ATOM 751 O O . GLU A 1 99 ? -10.182 -0.007 18.294 1.00 88.56 99 GLU A O 1
ATOM 756 N N . THR A 1 100 ? -8.796 -1.086 16.895 1.00 88.56 100 THR A N 1
ATOM 757 C CA . THR A 1 100 ? -7.587 -0.331 17.245 1.00 88.56 100 THR A CA 1
ATOM 758 C C . THR A 1 100 ? -7.244 0.756 16.232 1.00 88.56 100 THR A C 1
ATOM 760 O O . THR A 1 100 ? -6.230 1.425 16.409 1.00 88.56 100 THR A O 1
ATOM 763 N N . ASN A 1 101 ? -8.073 0.944 15.195 1.00 92.69 101 ASN A N 1
ATOM 764 C CA . ASN A 1 101 ? -7.808 1.831 14.058 1.00 92.69 101 ASN A CA 1
ATOM 765 C C . ASN A 1 101 ? -6.379 1.664 13.530 1.00 92.69 101 ASN A C 1
ATOM 767 O O . ASN A 1 101 ? -5.618 2.628 13.434 1.00 92.69 101 ASN A O 1
ATOM 771 N N . SER A 1 102 ? -6.014 0.423 13.215 1.00 94.50 102 SER A N 1
ATOM 772 C CA . SER A 1 102 ? -4.671 0.092 12.756 1.00 94.50 102 SER A CA 1
ATOM 773 C C . SER A 1 102 ? -4.647 -0.918 11.621 1.00 94.50 102 SER A C 1
ATOM 775 O O . SER A 1 102 ? -5.621 -1.636 11.372 1.00 94.50 102 SER A O 1
ATOM 777 N N . ALA A 1 103 ? -3.532 -0.933 10.901 1.00 94.50 103 ALA A N 1
ATOM 778 C CA . ALA A 1 103 ? -3.290 -1.807 9.772 1.00 94.50 103 ALA A CA 1
ATOM 779 C C . ALA A 1 103 ? -1.869 -2.377 9.828 1.00 94.50 103 ALA A C 1
ATOM 781 O O . ALA A 1 103 ? -0.923 -1.707 10.244 1.00 94.50 103 ALA A O 1
ATOM 782 N N . ASP A 1 104 ? -1.758 -3.631 9.408 1.00 93.50 104 ASP A N 1
ATOM 783 C CA . ASP A 1 104 ? -0.514 -4.374 9.299 1.00 93.50 104 ASP A CA 1
ATOM 784 C C . ASP A 1 104 ? -0.104 -4.455 7.835 1.00 93.50 104 ASP A C 1
ATOM 786 O O . ASP A 1 104 ? -0.913 -4.793 6.957 1.00 93.50 104 ASP A O 1
ATOM 790 N N . PHE A 1 105 ? 1.173 -4.200 7.595 1.00 93.25 105 PHE A N 1
ATOM 791 C CA . PHE A 1 105 ? 1.759 -4.186 6.270 1.00 93.25 105 PHE A CA 1
ATOM 792 C C . PHE A 1 105 ? 2.989 -5.083 6.215 1.00 93.25 105 PHE A C 1
ATOM 794 O O . PHE A 1 105 ? 3.702 -5.256 7.204 1.00 93.25 105 PHE A O 1
ATOM 801 N N . ASP A 1 106 ? 3.228 -5.641 5.036 1.00 91.25 106 ASP A N 1
ATOM 802 C CA . ASP A 1 106 ? 4.449 -6.359 4.688 1.00 91.25 106 ASP A CA 1
ATOM 803 C C . ASP A 1 106 ? 5.103 -5.640 3.509 1.00 91.25 106 ASP A C 1
ATOM 805 O O . ASP A 1 106 ? 4.416 -5.269 2.552 1.00 91.25 106 ASP A O 1
ATOM 809 N N . THR A 1 107 ? 6.408 -5.415 3.570 1.00 88.38 107 THR A N 1
ATOM 810 C CA . THR A 1 107 ? 7.180 -4.921 2.431 1.00 88.38 107 THR A CA 1
ATOM 811 C C . THR A 1 107 ? 8.018 -6.050 1.883 1.00 88.38 107 THR A C 1
ATOM 813 O O . THR A 1 107 ? 8.777 -6.646 2.623 1.00 88.38 107 THR A O 1
ATOM 816 N N . ASP A 1 108 ? 7.903 -6.313 0.587 1.00 82.81 108 ASP A N 1
ATOM 817 C CA . ASP A 1 108 ? 8.748 -7.267 -0.121 1.00 82.81 108 ASP A CA 1
ATOM 818 C C . ASP A 1 108 ? 9.624 -6.490 -1.107 1.00 82.81 108 ASP A C 1
ATOM 820 O O . ASP A 1 108 ? 9.156 -5.657 -1.901 1.00 82.81 108 ASP A O 1
ATOM 824 N N . SER A 1 109 ? 10.928 -6.724 -1.033 1.00 67.06 109 SER A N 1
ATOM 825 C CA . SER A 1 109 ? 11.851 -6.206 -2.038 1.00 67.06 109 SER A CA 1
ATOM 826 C C . SER A 1 109 ? 11.777 -7.102 -3.272 1.00 67.06 109 SER A C 1
ATOM 828 O O . SER A 1 109 ? 11.777 -8.314 -3.143 1.00 67.06 109 SER A O 1
ATOM 830 N N . LEU A 1 110 ? 11.850 -6.563 -4.491 1.00 57.41 110 LEU A N 1
ATOM 831 C CA . LEU A 1 110 ? 11.873 -7.401 -5.708 1.00 57.41 110 LEU A CA 1
ATOM 832 C C . LEU A 1 110 ? 12.986 -8.477 -5.733 1.00 57.41 110 LEU A C 1
ATOM 834 O O . LEU A 1 110 ? 12.955 -9.375 -6.571 1.00 57.41 110 LEU A O 1
ATOM 838 N N . LEU A 1 111 ? 13.976 -8.371 -4.842 1.00 55.12 111 LEU A N 1
ATOM 839 C CA . LEU A 1 111 ? 15.087 -9.305 -4.684 1.00 55.12 111 LEU A CA 1
ATOM 840 C C . LEU A 1 111 ? 14.923 -10.260 -3.481 1.00 55.12 111 LEU A C 1
ATOM 842 O O . LEU A 1 111 ? 15.785 -11.112 -3.295 1.00 55.12 111 LEU A O 1
ATOM 846 N N . GLY A 1 112 ? 13.848 -10.142 -2.689 1.00 55.56 112 GLY A N 1
ATOM 847 C CA . GLY A 1 112 ? 13.527 -10.978 -1.521 1.00 55.56 112 GLY A CA 1
ATOM 848 C C . GLY A 1 112 ? 14.490 -10.851 -0.335 1.00 55.56 112 GLY A C 1
ATOM 849 O O . GLY A 1 112 ? 14.636 -11.792 0.439 1.00 55.56 112 GLY A O 1
ATOM 850 N N . TRP A 1 113 ? 15.256 -9.756 -0.243 1.00 49.06 113 TRP A N 1
ATOM 851 C CA . TRP A 1 113 ? 16.339 -9.617 0.744 1.00 49.06 113 TRP A CA 1
ATOM 852 C C . TRP A 1 113 ? 15.982 -8.727 1.938 1.00 49.06 113 TRP A C 1
ATOM 854 O O . TRP A 1 113 ? 16.720 -8.745 2.916 1.00 49.06 113 TRP A O 1
ATOM 864 N N . ASN A 1 114 ? 14.869 -7.988 1.891 1.00 60.38 114 ASN A N 1
ATOM 865 C CA . ASN A 1 114 ? 14.463 -7.062 2.952 1.00 60.38 114 ASN A CA 1
ATOM 866 C C . ASN A 1 114 ? 12.949 -7.104 3.175 1.00 60.38 114 ASN A C 1
ATOM 868 O O . ASN A 1 114 ? 12.261 -6.118 2.893 1.00 60.38 114 ASN A O 1
ATOM 872 N N . ASP A 1 115 ? 12.468 -8.250 3.652 1.00 75.75 115 ASP A N 1
ATOM 873 C CA . ASP A 1 115 ? 11.073 -8.399 4.050 1.00 75.75 115 ASP A CA 1
ATOM 874 C C . ASP A 1 115 ? 10.877 -7.768 5.428 1.00 75.75 115 ASP A C 1
ATOM 876 O O . ASP A 1 115 ? 11.419 -8.250 6.427 1.00 75.75 115 ASP A O 1
ATOM 880 N N . GLU A 1 116 ? 10.131 -6.668 5.486 1.00 85.94 116 GLU A N 1
ATOM 881 C CA . GLU A 1 116 ? 9.823 -5.987 6.742 1.00 85.94 116 GLU A CA 1
ATOM 882 C C . GLU A 1 116 ? 8.321 -5.902 6.949 1.00 85.94 116 GLU A C 1
ATOM 884 O O . GLU A 1 116 ? 7.583 -5.393 6.102 1.00 85.94 116 GLU A O 1
ATOM 889 N N . ARG A 1 117 ? 7.890 -6.343 8.132 1.00 90.12 117 ARG A N 1
ATOM 890 C CA . ARG A 1 117 ? 6.525 -6.167 8.611 1.00 90.12 117 ARG A CA 1
ATOM 891 C C . ARG A 1 117 ? 6.459 -5.014 9.580 1.00 90.12 117 ARG A C 1
ATOM 893 O O . ARG A 1 117 ? 7.251 -4.946 10.520 1.00 90.12 117 ARG A O 1
ATOM 900 N N . PHE A 1 118 ? 5.466 -4.164 9.391 1.00 91.50 118 PHE A N 1
ATOM 901 C CA . PHE A 1 118 ? 5.231 -3.025 10.259 1.00 91.50 118 PHE A CA 1
ATOM 902 C C . PHE A 1 118 ? 3.741 -2.846 10.532 1.00 91.50 118 PHE A C 1
ATOM 904 O O . PHE A 1 118 ? 2.877 -3.243 9.748 1.00 91.50 118 PHE A O 1
ATOM 911 N N . HIS A 1 119 ? 3.466 -2.261 11.691 1.00 93.50 119 HIS A N 1
ATOM 912 C CA . HIS A 1 119 ? 2.131 -1.961 12.181 1.00 93.50 119 HIS A CA 1
ATOM 913 C C . HIS A 1 119 ? 1.982 -0.448 12.255 1.00 93.50 119 HIS A C 1
ATOM 915 O O . HIS A 1 119 ? 2.842 0.211 12.835 1.00 93.50 119 HIS A O 1
ATOM 921 N N . LEU A 1 120 ? 0.895 0.083 11.704 1.00 94.12 120 LEU A N 1
ATOM 922 C CA . LEU A 1 120 ? 0.579 1.507 11.750 1.00 94.12 120 LEU A CA 1
ATOM 923 C C . LEU A 1 120 ? -0.798 1.726 12.356 1.00 94.12 120 LEU A C 1
ATOM 925 O O . LEU A 1 120 ? -1.768 1.063 11.974 1.00 94.12 120 LEU A O 1
ATOM 929 N N . ARG A 1 121 ? -0.905 2.699 13.257 1.00 95.38 121 ARG A N 1
ATOM 930 C CA . ARG A 1 121 ? -2.184 3.255 13.710 1.00 95.38 121 ARG A CA 1
ATOM 931 C C . ARG A 1 121 ? -2.516 4.519 12.933 1.00 95.38 121 ARG A C 1
ATOM 933 O O . ARG A 1 121 ? -1.642 5.167 12.371 1.00 95.38 121 ARG A O 1
ATOM 940 N N . VAL A 1 122 ? -3.797 4.870 12.886 1.00 95.12 122 VAL A N 1
ATOM 941 C CA . VAL A 1 122 ? -4.227 6.118 12.246 1.00 95.12 122 VAL A CA 1
ATOM 942 C C . VAL A 1 122 ? -3.541 7.319 12.916 1.00 95.12 122 VAL A C 1
ATOM 944 O O . VAL A 1 122 ? -3.651 7.483 14.132 1.00 95.12 122 VAL A O 1
ATOM 947 N N . GLY A 1 123 ? -2.868 8.146 12.114 1.00 92.94 123 GLY A N 1
ATOM 948 C CA . GLY A 1 123 ? -2.055 9.291 12.530 1.00 92.94 123 GLY A CA 1
ATOM 949 C C . GLY A 1 123 ? -0.619 8.946 12.939 1.00 92.94 123 GLY A C 1
ATOM 950 O O . GLY A 1 123 ? 0.076 9.818 13.453 1.00 92.94 123 GLY A O 1
ATOM 951 N N . GLU A 1 124 ? -0.187 7.690 12.782 1.00 93.00 124 GLU A N 1
ATOM 952 C CA . GLU A 1 124 ? 1.220 7.310 12.926 1.00 93.00 124 GLU A CA 1
ATOM 953 C C . GLU A 1 124 ? 1.934 7.317 11.574 1.00 93.00 124 GLU A C 1
ATOM 955 O O . GLU A 1 124 ? 1.373 6.910 10.549 1.00 93.00 124 GLU A O 1
ATOM 960 N N . ASP A 1 125 ? 3.206 7.708 11.640 1.00 93.12 125 ASP A N 1
ATOM 961 C CA . ASP A 1 125 ? 4.142 7.703 10.528 1.00 93.12 125 ASP A CA 1
ATOM 962 C C . ASP A 1 125 ? 5.091 6.506 10.636 1.00 93.12 125 ASP A C 1
ATOM 964 O O . ASP A 1 125 ? 5.531 6.118 11.722 1.00 93.12 125 ASP A O 1
ATOM 968 N N . TYR A 1 126 ? 5.464 5.952 9.490 1.00 91.38 126 TYR A N 1
ATOM 969 C CA . TYR A 1 126 ? 6.500 4.942 9.355 1.00 91.38 126 TYR A CA 1
ATOM 970 C C . TYR A 1 126 ? 7.481 5.363 8.269 1.00 91.38 126 TYR A C 1
ATOM 972 O O . TYR A 1 126 ? 7.101 5.619 7.124 1.00 91.38 126 TYR A O 1
ATOM 980 N N . GLU A 1 127 ? 8.756 5.426 8.639 1.00 88.94 127 GLU A N 1
ATOM 981 C CA . GLU A 1 127 ? 9.836 5.784 7.733 1.00 88.94 127 GLU A CA 1
ATOM 982 C C . GLU A 1 127 ? 10.558 4.522 7.254 1.00 88.94 127 GLU A C 1
ATOM 984 O O . GLU A 1 127 ? 11.033 3.718 8.058 1.00 88.94 127 GLU A O 1
ATOM 989 N N . PHE A 1 128 ? 10.677 4.350 5.937 1.00 81.31 128 PHE A N 1
ATOM 990 C CA . PHE A 1 128 ? 11.434 3.254 5.339 1.00 81.31 128 PHE A CA 1
ATOM 991 C C . PHE A 1 128 ? 12.262 3.748 4.156 1.00 81.31 128 PHE A C 1
ATOM 993 O O . PHE A 1 128 ? 11.760 4.301 3.176 1.00 81.31 128 PHE A O 1
ATOM 1000 N N . SER A 1 129 ? 13.573 3.506 4.220 1.00 76.50 129 SER A N 1
ATOM 1001 C CA . SER A 1 129 ? 14.514 3.903 3.159 1.00 76.50 129 SER A CA 1
ATOM 1002 C C . SER A 1 129 ? 14.413 5.396 2.778 1.00 76.50 129 SER A C 1
ATOM 1004 O O . SER A 1 129 ? 14.502 5.722 1.598 1.00 76.50 129 SER A O 1
ATOM 1006 N N . GLY A 1 130 ? 14.170 6.281 3.756 1.00 79.56 130 GLY A N 1
ATOM 1007 C CA . GLY A 1 130 ? 14.002 7.729 3.551 1.00 79.56 130 GLY A CA 1
ATOM 1008 C C . GLY A 1 130 ? 12.639 8.159 2.994 1.00 79.56 130 GLY A C 1
ATOM 1009 O O . GLY A 1 130 ? 12.449 9.330 2.692 1.00 79.56 130 GLY A O 1
ATOM 1010 N N . ASN A 1 131 ? 11.692 7.230 2.841 1.00 84.50 131 ASN A N 1
ATOM 1011 C CA . ASN A 1 131 ? 10.307 7.534 2.487 1.00 84.50 131 ASN A CA 1
ATOM 1012 C C . ASN A 1 131 ? 9.435 7.497 3.736 1.00 84.50 131 ASN A C 1
ATOM 1014 O O . ASN A 1 131 ? 9.646 6.635 4.589 1.00 84.50 131 ASN A O 1
ATOM 1018 N N . THR A 1 132 ? 8.395 8.323 3.777 1.00 90.00 132 THR A N 1
ATOM 1019 C CA . THR A 1 132 ? 7.439 8.344 4.890 1.00 90.00 132 THR A CA 1
ATOM 1020 C C . THR A 1 132 ? 6.078 7.833 4.438 1.00 90.00 132 THR A C 1
ATOM 1022 O O . THR A 1 132 ? 5.580 8.215 3.377 1.00 90.00 132 THR A O 1
ATOM 1025 N N . LEU A 1 133 ? 5.464 6.976 5.251 1.00 91.44 133 LEU A N 1
ATOM 1026 C CA . LEU A 1 133 ? 4.072 6.553 5.139 1.00 91.44 133 LEU A CA 1
ATOM 1027 C C . LEU A 1 133 ? 3.305 6.978 6.381 1.00 91.44 133 LEU A C 1
ATOM 1029 O O . LEU A 1 133 ? 3.682 6.578 7.473 1.00 91.44 133 LEU A O 1
ATOM 1033 N N . GLU A 1 134 ? 2.200 7.689 6.210 1.00 94.00 134 GLU A N 1
ATOM 1034 C CA . GLU A 1 134 ? 1.261 7.988 7.297 1.00 94.00 134 GLU A CA 1
ATOM 1035 C C . GLU A 1 134 ? -0.046 7.250 7.039 1.00 94.00 134 GLU A C 1
ATOM 1037 O O . GLU A 1 134 ? -0.612 7.328 5.942 1.00 94.00 134 GLU A O 1
ATOM 1042 N N . LEU A 1 135 ? -0.564 6.552 8.047 1.00 94.88 135 LEU A N 1
ATOM 1043 C CA . LEU A 1 135 ? -1.895 5.965 7.958 1.00 94.88 135 LEU A CA 1
ATOM 1044 C C . LEU A 1 135 ? -2.956 7.019 8.291 1.00 94.88 135 LEU A C 1
ATOM 1046 O O . LEU A 1 135 ? -3.112 7.417 9.437 1.00 94.88 135 LEU A O 1
ATOM 1050 N N . ILE A 1 136 ? -3.749 7.428 7.305 1.00 95.06 136 ILE A N 1
ATOM 1051 C CA . ILE A 1 136 ? -4.690 8.549 7.456 1.00 95.06 136 ILE A CA 1
ATOM 1052 C C . ILE A 1 136 ? -6.064 8.078 7.886 1.00 95.06 136 ILE A C 1
ATOM 1054 O O . ILE A 1 136 ? -6.734 8.704 8.708 1.00 95.06 136 ILE A O 1
ATOM 1058 N N . GLN A 1 137 ? -6.532 6.991 7.279 1.00 94.44 137 GLN A N 1
ATOM 1059 C CA . GLN A 1 137 ? -7.902 6.561 7.480 1.00 94.44 137 GLN A CA 1
ATOM 1060 C C . GLN A 1 137 ? -8.071 5.074 7.215 1.00 94.44 137 GLN A C 1
ATOM 1062 O O . GLN A 1 137 ? -7.594 4.529 6.220 1.00 94.44 137 GLN A O 1
ATOM 1067 N N . ILE A 1 138 ? -8.864 4.437 8.072 1.00 94.19 138 ILE A N 1
ATOM 1068 C CA . ILE A 1 138 ? -9.428 3.116 7.824 1.00 94.19 138 ILE A CA 1
ATOM 1069 C C . ILE A 1 138 ? -10.940 3.274 7.716 1.00 94.19 138 ILE A C 1
ATOM 1071 O O . ILE A 1 138 ? -11.604 3.818 8.595 1.00 94.19 138 ILE A O 1
ATOM 1075 N N . THR A 1 139 ? -11.489 2.776 6.621 1.00 92.69 139 THR A N 1
ATOM 1076 C CA . THR A 1 139 ? -12.929 2.666 6.382 1.00 92.69 139 THR A CA 1
ATOM 1077 C C . THR A 1 139 ? -13.299 1.187 6.256 1.00 92.69 139 THR A C 1
ATOM 1079 O O . THR A 1 139 ? -12.402 0.348 6.139 1.00 92.69 139 THR A O 1
ATOM 1082 N N . PRO A 1 140 ? -14.593 0.816 6.264 1.00 91.19 140 PRO A N 1
ATOM 1083 C CA . PRO A 1 140 ? -15.004 -0.579 6.083 1.00 91.19 140 PRO A CA 1
ATOM 1084 C C . PRO A 1 140 ? -14.440 -1.225 4.813 1.00 91.19 140 PRO A C 1
ATOM 1086 O O . PRO A 1 140 ? -14.089 -2.399 4.832 1.00 91.19 140 PRO A O 1
ATOM 1089 N N . ASP A 1 141 ? -14.281 -0.435 3.749 1.00 92.62 141 ASP A N 1
ATOM 1090 C CA . ASP A 1 141 ? -13.896 -0.934 2.429 1.00 92.62 141 ASP A CA 1
ATOM 1091 C C . ASP A 1 141 ? -12.458 -0.591 2.036 1.00 92.62 141 ASP A C 1
ATOM 1093 O O . ASP A 1 141 ? -11.907 -1.218 1.138 1.00 92.62 141 ASP A O 1
ATOM 1097 N N . LYS A 1 142 ? -11.836 0.406 2.674 1.00 93.88 142 LYS A N 1
ATOM 1098 C CA . LYS A 1 142 ? -10.542 0.945 2.236 1.00 93.88 142 LYS A CA 1
ATOM 1099 C C . LYS A 1 142 ? -9.611 1.288 3.389 1.00 93.88 142 LYS A C 1
ATOM 1101 O O . LYS A 1 142 ? -10.074 1.727 4.441 1.00 93.88 142 LYS A O 1
ATOM 1106 N N . VAL A 1 143 ? -8.313 1.172 3.141 1.00 94.31 143 VAL A N 1
ATOM 1107 C CA . VAL A 1 143 ? -7.232 1.734 3.961 1.00 94.31 143 VAL A CA 1
ATOM 1108 C C . VAL A 1 143 ? -6.539 2.811 3.138 1.00 94.31 143 VAL A C 1
ATOM 1110 O O . VAL A 1 143 ? -6.188 2.559 1.988 1.00 94.31 143 VAL A O 1
ATOM 1113 N N . ILE A 1 144 ? -6.386 4.007 3.697 1.00 94.50 144 ILE A N 1
ATOM 1114 C CA . ILE A 1 144 ? -5.842 5.174 3.000 1.00 94.50 144 ILE A CA 1
ATOM 1115 C C . ILE A 1 144 ? -4.595 5.645 3.737 1.00 94.50 144 ILE A C 1
ATOM 1117 O O . ILE A 1 144 ? -4.647 5.902 4.941 1.00 94.50 144 ILE A O 1
ATOM 1121 N N . LEU A 1 145 ? -3.499 5.778 2.998 1.00 94.56 145 LEU A N 1
ATOM 1122 C CA . LEU A 1 145 ? -2.229 6.293 3.475 1.00 94.56 145 LEU A CA 1
ATOM 1123 C C . LEU A 1 145 ? -1.817 7.515 2.665 1.00 94.56 145 LEU A C 1
ATOM 1125 O O . LEU A 1 145 ? -2.178 7.666 1.494 1.00 94.56 145 LEU A O 1
ATOM 1129 N N . HIS A 1 146 ? -1.003 8.351 3.282 1.00 92.50 146 HIS A N 1
ATOM 1130 C CA . HIS A 1 146 ? -0.178 9.303 2.568 1.00 92.50 146 HIS A CA 1
ATOM 1131 C C . HIS A 1 146 ? 1.237 8.756 2.447 1.00 92.50 146 HIS A C 1
ATOM 1133 O O . HIS A 1 146 ? 1.758 8.145 3.375 1.00 92.50 146 HIS A O 1
ATOM 1139 N N . TYR A 1 147 ? 1.835 8.956 1.282 1.00 89.75 147 TYR A N 1
ATOM 1140 C CA . TYR A 1 147 ? 3.200 8.568 0.975 1.00 89.75 147 TYR A CA 1
ATOM 1141 C C . TYR A 1 147 ? 3.982 9.810 0.561 1.00 89.75 147 TYR A C 1
ATOM 1143 O O . TYR A 1 147 ? 3.581 10.493 -0.383 1.00 89.75 147 TYR A O 1
ATOM 1151 N N . TRP A 1 148 ? 5.096 10.076 1.237 1.00 87.81 148 TRP A N 1
ATOM 1152 C CA . TRP A 1 148 ? 6.040 11.124 0.864 1.00 87.81 148 TRP A CA 1
ATOM 1153 C C . TRP A 1 148 ? 7.353 10.486 0.415 1.00 87.81 148 TRP A C 1
ATOM 1155 O O . TRP A 1 148 ? 7.974 9.760 1.202 1.00 87.81 148 TRP A O 1
ATOM 1165 N N . PRO A 1 149 ? 7.783 10.729 -0.835 1.00 79.69 149 PRO A N 1
ATOM 1166 C CA . 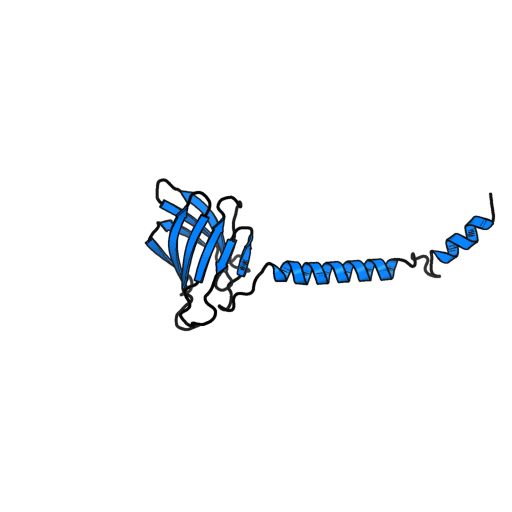PRO A 1 149 ? 9.124 10.359 -1.252 1.00 79.69 149 PRO A CA 1
ATOM 1167 C C . PRO A 1 149 ? 10.169 11.208 -0.500 1.00 79.69 149 PRO A C 1
ATOM 1169 O O . PRO A 1 149 ? 9.840 12.296 -0.017 1.00 79.69 149 PRO A O 1
ATOM 1172 N N . PRO A 1 150 ? 11.423 10.734 -0.399 1.00 77.44 150 PRO A N 1
ATOM 1173 C CA . PRO A 1 150 ? 12.525 11.510 0.159 1.00 77.44 150 PRO A CA 1
ATOM 1174 C C . PRO A 1 150 ? 12.649 12.868 -0.539 1.00 77.44 150 PRO A C 1
ATOM 1176 O O . PRO A 1 150 ? 12.537 12.961 -1.762 1.00 77.44 150 PRO A O 1
ATOM 1179 N N . ALA A 1 151 ? 12.907 13.916 0.246 1.00 66.81 151 ALA A N 1
ATOM 1180 C CA . ALA A 1 151 ? 13.012 15.296 -0.237 1.00 66.81 151 ALA A CA 1
ATOM 1181 C C . ALA A 1 151 ? 14.204 15.533 -1.193 1.00 66.81 151 ALA A C 1
ATOM 1183 O O . ALA A 1 151 ? 14.329 16.607 -1.779 1.00 66.81 151 ALA A O 1
ATOM 1184 N N . ASP A 1 152 ? 15.099 14.553 -1.326 1.00 61.28 152 ASP A N 1
ATOM 1185 C CA . ASP A 1 152 ? 16.358 14.603 -2.067 1.00 61.28 152 ASP A CA 1
ATOM 1186 C C . ASP A 1 152 ? 16.448 13.624 -3.262 1.00 61.28 152 ASP A C 1
ATOM 1188 O O . ASP A 1 152 ? 17.541 13.450 -3.807 1.00 61.28 152 ASP A O 1
ATOM 1192 N N . ALA A 1 153 ? 15.333 13.013 -3.696 1.00 52.19 153 ALA A N 1
ATOM 1193 C CA . ALA A 1 153 ? 15.286 12.072 -4.833 1.00 52.19 153 ALA A CA 1
ATOM 1194 C C . ALA A 1 153 ? 15.204 12.699 -6.240 1.00 52.19 153 ALA A C 1
ATOM 1196 O O . ALA A 1 153 ? 14.509 13.723 -6.444 1.00 52.19 153 ALA A O 1
#

Foldseek 3Di:
DCVVVVVVCPVQADPVRDGPCVVVVVVVVVVCCVVCVCVVVVQFPPQPPPWKTADFQKDWAWDNDDLQIKIKIKGWPVTAQGWIIDNQWIKTWHDADPVQQKTKIWIAHPVRPDIDIDIAHAQDWDDDPQKIKHFHGDDPTMTMIIITHHSPD

Organism: NCBI:txid135487